Protein AF-A0A7C5H8F4-F1 (afdb_monomer_lite)

Secondary structure (DSSP, 8-state):
--THHHHS--TTSHHHHHHHHTT-EEGGG-SSS--TT-EE--

Sequence (42 aa):
DSAAQRAVIVKDDAIVKLFKSHGWRWGGEFRCCKDYQHFDKK

Foldseek 3Di:
DPCVVVVFQDCPDPVNVVLVVVVKDAQCPDPPDRDRVDIDHD

pLDDT: mean 89.99, std 13.62, range [52.03, 98.19]

Radius of gyration: 10.79 Å; chains: 1; bounding box: 20×21×35 Å

Structure (mmCIF, N/CA/C/O backbone):
data_AF-A0A7C5H8F4-F1
#
_entry.id   AF-A0A7C5H8F4-F1
#
loop_
_atom_site.group_PDB
_atom_site.id
_atom_site.type_symbol
_atom_site.label_atom_id
_atom_site.label_alt_id
_atom_site.label_comp_id
_atom_site.label_asym_id
_atom_site.label_entity_id
_atom_site.label_seq_id
_atom_site.pdbx_PDB_ins_code
_atom_site.Cartn_x
_atom_site.Cartn_y
_atom_site.Cartn_z
_atom_site.occupancy
_atom_site.B_iso_or_equiv
_atom_site.auth_seq_id
_atom_site.auth_comp_id
_atom_site.auth_asym_id
_atom_site.auth_atom_id
_atom_site.pdbx_PDB_model_num
ATOM 1 N N . ASP A 1 1 ? 0.482 -7.567 -22.072 1.00 52.03 1 ASP A N 1
ATOM 2 C CA . ASP A 1 1 ? 0.874 -8.047 -20.730 1.00 52.03 1 ASP A CA 1
ATOM 3 C C . ASP A 1 1 ? 2.328 -7.751 -20.400 1.00 52.03 1 ASP A C 1
ATOM 5 O O . ASP A 1 1 ? 3.212 -8.437 -20.896 1.00 52.03 1 ASP A O 1
ATOM 9 N N . SER A 1 2 ? 2.597 -6.746 -19.565 1.00 52.91 2 SER A N 1
ATOM 10 C CA . SER A 1 2 ? 3.913 -6.576 -18.943 1.00 52.91 2 SER A CA 1
ATOM 11 C C . SER A 1 2 ? 3.852 -7.137 -17.522 1.00 52.91 2 SER A C 1
ATOM 13 O O . SER A 1 2 ? 3.063 -6.693 -16.690 1.00 52.91 2 SER A O 1
ATOM 15 N N . ALA A 1 3 ? 4.682 -8.138 -17.230 1.00 57.81 3 ALA A N 1
ATOM 16 C CA . ALA A 1 3 ? 4.769 -8.774 -15.912 1.00 57.81 3 ALA A CA 1
ATOM 17 C C . ALA A 1 3 ? 5.016 -7.771 -14.761 1.00 57.81 3 ALA A C 1
ATOM 19 O O . ALA A 1 3 ? 4.663 -8.045 -13.617 1.00 57.81 3 ALA A O 1
ATOM 20 N N . ALA A 1 4 ? 5.537 -6.580 -15.079 1.00 56.88 4 ALA A N 1
ATOM 21 C CA . ALA A 1 4 ? 5.741 -5.472 -14.150 1.00 56.88 4 ALA A CA 1
ATOM 22 C C . ALA A 1 4 ? 4.459 -5.010 -13.429 1.00 56.88 4 ALA A C 1
ATOM 24 O O . ALA A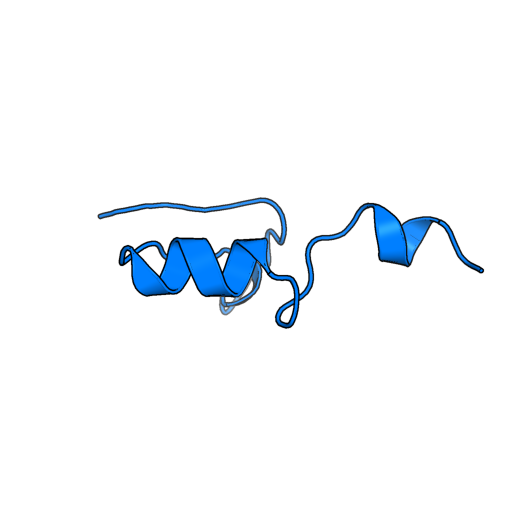 1 4 ? 4.541 -4.645 -12.262 1.00 56.88 4 ALA A O 1
ATOM 25 N N . GLN A 1 5 ? 3.277 -5.072 -14.060 1.00 59.78 5 GLN A N 1
ATOM 26 C CA . GLN A 1 5 ? 2.025 -4.717 -13.370 1.00 59.78 5 GLN A CA 1
ATOM 27 C C . GLN A 1 5 ? 1.577 -5.771 -12.350 1.00 59.78 5 GLN A C 1
ATOM 29 O O . GLN A 1 5 ? 0.831 -5.437 -11.442 1.00 59.78 5 GLN A O 1
ATOM 34 N N . ARG A 1 6 ? 2.020 -7.033 -12.469 1.00 70.75 6 ARG A N 1
ATOM 35 C CA . ARG A 1 6 ? 1.579 -8.112 -11.564 1.00 70.75 6 ARG A CA 1
ATOM 36 C C . ARG A 1 6 ? 2.424 -8.232 -10.296 1.00 70.75 6 ARG A C 1
ATOM 38 O O . ARG A 1 6 ? 1.963 -8.818 -9.327 1.00 70.75 6 ARG A O 1
ATOM 45 N N . ALA A 1 7 ? 3.660 -7.733 -10.315 1.00 86.69 7 ALA A N 1
ATOM 46 C CA . ALA A 1 7 ? 4.587 -7.827 -9.183 1.00 86.69 7 ALA A CA 1
ATOM 47 C C . ALA A 1 7 ? 4.624 -6.557 -8.314 1.00 86.69 7 ALA A C 1
ATOM 49 O O . ALA A 1 7 ? 5.230 -6.557 -7.243 1.00 86.69 7 ALA A O 1
ATOM 50 N N . VAL A 1 8 ? 4.000 -5.469 -8.768 1.00 92.75 8 VAL A N 1
ATOM 51 C CA . VAL A 1 8 ? 3.920 -4.205 -8.033 1.00 92.75 8 VAL A CA 1
ATOM 52 C C . VAL A 1 8 ? 2.550 -4.108 -7.389 1.00 92.75 8 VAL A C 1
ATOM 54 O O . VAL A 1 8 ? 1.545 -4.157 -8.090 1.00 92.75 8 VAL A O 1
ATOM 57 N N . ILE A 1 9 ? 2.522 -3.928 -6.069 1.00 94.81 9 ILE A N 1
ATOM 58 C CA . ILE A 1 9 ? 1.277 -3.622 -5.369 1.00 94.81 9 ILE A CA 1
ATOM 59 C C . ILE A 1 9 ? 0.821 -2.226 -5.795 1.00 94.81 9 ILE A C 1
ATOM 61 O O . ILE A 1 9 ? 1.582 -1.258 -5.722 1.00 94.81 9 ILE A O 1
ATOM 65 N N . VAL A 1 10 ? -0.422 -2.104 -6.238 1.00 94.12 10 VAL A N 1
ATOM 66 C CA . VAL A 1 10 ? -1.025 -0.832 -6.639 1.00 94.12 10 VAL A CA 1
ATOM 67 C C . VAL A 1 10 ? -2.181 -0.463 -5.720 1.00 94.12 10 VAL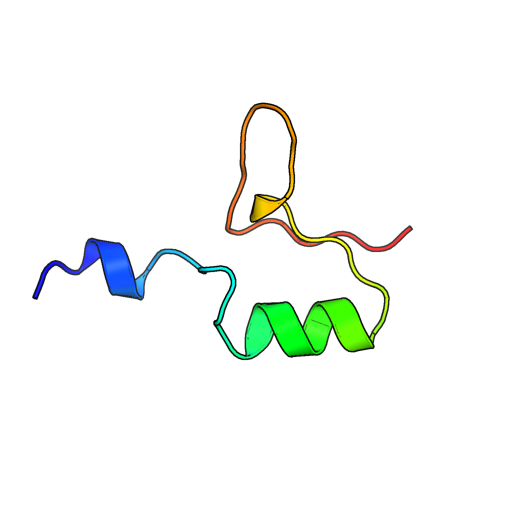 A C 1
ATOM 69 O O . VAL A 1 10 ? -2.735 -1.286 -4.999 1.00 94.12 10 VAL A O 1
ATOM 72 N N . LYS A 1 11 ? -2.557 0.819 -5.740 1.00 93.69 11 LYS A N 1
ATOM 73 C CA . LYS A 1 11 ? -3.518 1.417 -4.801 1.00 93.69 11 LYS A CA 1
ATOM 74 C C . LYS A 1 11 ? -4.852 0.662 -4.709 1.00 93.69 11 LYS A C 1
ATOM 76 O O . LYS A 1 11 ? -5.462 0.642 -3.642 1.00 93.69 11 LYS A O 1
ATOM 81 N N . ASP A 1 12 ? -5.304 0.080 -5.816 1.00 93.06 12 ASP A N 1
ATOM 82 C CA . ASP A 1 12 ? -6.607 -0.578 -5.902 1.00 93.06 12 ASP A CA 1
ATOM 83 C C . ASP A 1 12 ? -6.584 -2.069 -5.551 1.00 93.06 12 ASP A C 1
ATOM 85 O O . ASP A 1 12 ? -7.660 -2.680 -5.469 1.00 93.06 12 ASP A O 1
ATOM 89 N N . ASP A 1 13 ? -5.406 -2.630 -5.267 1.00 94.19 13 ASP A N 1
ATOM 90 C CA . ASP A 1 13 ? -5.266 -4.022 -4.859 1.00 94.19 13 ASP A CA 1
ATOM 91 C C . ASP A 1 13 ? -5.993 -4.296 -3.543 1.00 94.19 13 ASP A C 1
ATOM 93 O O . ASP A 1 13 ? -6.025 -3.481 -2.612 1.00 94.19 13 ASP A O 1
ATOM 97 N N . ALA A 1 14 ? -6.556 -5.501 -3.444 1.00 96.44 14 ALA A N 1
ATOM 98 C CA . ALA A 1 14 ? -7.288 -5.943 -2.262 1.00 96.44 14 ALA A CA 1
ATOM 99 C C . ALA A 1 14 ? -6.433 -5.858 -0.984 1.00 96.44 14 ALA A C 1
ATOM 101 O O . ALA A 1 14 ? -6.948 -5.486 0.070 1.00 96.44 14 ALA A O 1
ATOM 102 N N . ILE A 1 15 ? -5.125 -6.128 -1.086 1.00 96.31 15 ILE A N 1
ATOM 103 C CA . ILE A 1 15 ? -4.193 -6.060 0.046 1.00 96.31 15 ILE A CA 1
ATOM 104 C C . ILE A 1 15 ? -4.065 -4.638 0.608 1.00 96.31 15 ILE A C 1
ATOM 106 O O . ILE A 1 15 ? -4.117 -4.463 1.822 1.00 96.31 15 ILE A O 1
ATOM 110 N N . VAL A 1 16 ? -4.005 -3.610 -0.248 1.00 97.00 16 VAL A N 1
ATOM 111 C CA . VAL A 1 16 ? -3.932 -2.206 0.192 1.00 97.00 16 VAL A CA 1
ATOM 112 C C . VAL A 1 16 ? -5.195 -1.832 0.960 1.00 97.00 16 VAL A C 1
ATOM 114 O O . VAL A 1 16 ? -5.118 -1.255 2.045 1.00 97.00 16 VAL A O 1
ATOM 117 N N . LYS A 1 17 ? -6.367 -2.204 0.434 1.00 97.62 17 LYS A N 1
ATOM 118 C CA . LYS A 1 17 ? -7.663 -1.932 1.074 1.00 97.62 17 LYS A CA 1
ATOM 119 C C . LYS A 1 17 ? -7.781 -2.633 2.432 1.00 97.62 17 LYS A C 1
ATOM 121 O O . LYS A 1 17 ?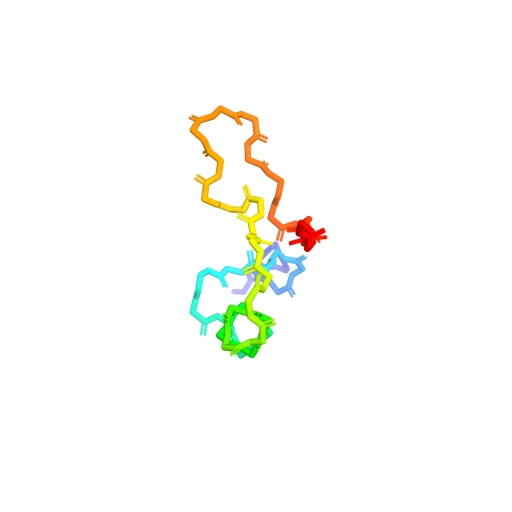 -8.168 -1.989 3.405 1.00 97.62 17 LYS A O 1
ATOM 126 N N . LEU A 1 18 ? -7.390 -3.906 2.504 1.00 98.19 18 LEU A N 1
ATOM 127 C CA . LEU A 1 18 ? -7.441 -4.718 3.722 1.00 98.19 18 LEU A CA 1
ATOM 128 C C . LEU A 1 18 ? -6.513 -4.179 4.819 1.00 98.19 18 LEU A C 1
ATOM 130 O O . LEU A 1 18 ? -6.921 -3.996 5.964 1.00 98.19 18 LEU A O 1
ATOM 134 N N . PHE A 1 19 ? -5.257 -3.887 4.488 1.00 97.88 19 PHE A N 1
ATOM 135 C CA . PHE A 1 19 ? -4.303 -3.386 5.477 1.00 97.88 19 PHE A CA 1
ATOM 136 C C . PHE A 1 19 ? -4.730 -2.010 6.002 1.00 97.88 19 PHE A C 1
ATOM 138 O O . PHE A 1 19 ? -4.750 -1.787 7.217 1.00 97.88 19 PHE A O 1
ATOM 145 N N . LYS A 1 20 ? -5.189 -1.118 5.115 1.00 96.88 20 LYS A N 1
ATOM 146 C CA . LYS A 1 20 ? -5.730 0.186 5.518 1.00 96.88 20 LYS A CA 1
ATOM 147 C C . LYS A 1 20 ? -6.966 0.065 6.411 1.00 96.88 20 LYS A C 1
ATOM 1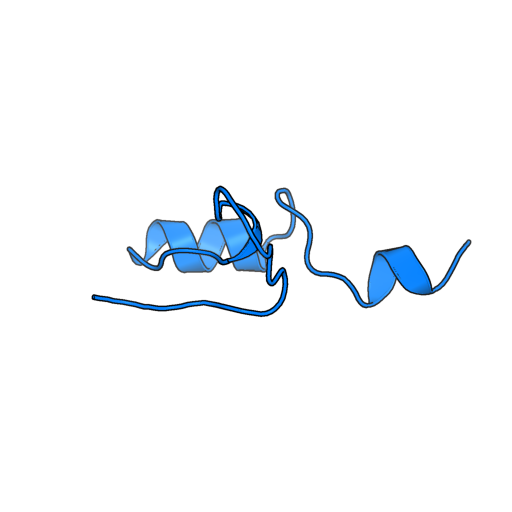49 O O . LYS A 1 20 ? -7.063 0.819 7.377 1.00 96.88 20 LYS A O 1
ATOM 154 N N . SER A 1 21 ? -7.875 -0.890 6.170 1.00 97.75 21 SER A N 1
ATOM 155 C CA . SER A 1 21 ? -9.028 -1.104 7.066 1.00 97.75 21 SER A CA 1
ATOM 156 C C . SER A 1 21 ? -8.625 -1.570 8.469 1.00 97.75 21 SER A C 1
ATOM 158 O O . SER A 1 21 ? -9.358 -1.336 9.423 1.00 97.75 21 SER A O 1
ATOM 160 N N . HIS A 1 22 ? -7.441 -2.172 8.619 1.00 97.12 22 HIS A N 1
ATOM 161 C CA . HIS A 1 22 ? -6.853 -2.542 9.912 1.00 97.12 22 HIS A CA 1
ATOM 162 C C . HIS A 1 22 ? -5.922 -1.467 10.509 1.00 97.12 22 HIS A C 1
ATOM 164 O O . HIS A 1 22 ? -5.202 -1.738 11.476 1.00 97.12 22 HIS A O 1
ATOM 170 N N . GLY A 1 23 ? -5.934 -0.251 9.952 1.00 96.88 23 GLY A N 1
ATOM 171 C CA . GLY A 1 23 ? -5.175 0.895 10.455 1.00 96.88 23 GLY A CA 1
ATOM 172 C C . GLY A 1 23 ? -3.696 0.911 10.061 1.00 96.88 23 GLY A C 1
ATOM 173 O O . GLY A 1 23 ? -2.924 1.664 10.651 1.00 96.88 23 GLY A O 1
ATOM 174 N N . TRP A 1 24 ? -3.286 0.095 9.090 1.00 97.94 24 TRP A N 1
ATOM 175 C CA . TRP A 1 24 ? -1.935 0.157 8.535 1.00 97.94 24 TRP A CA 1
ATOM 176 C C . TRP A 1 24 ? -1.797 1.315 7.543 1.00 97.94 24 TRP A C 1
ATOM 178 O O . TRP A 1 24 ? -2.754 1.714 6.873 1.00 97.94 24 TRP A O 1
ATOM 188 N N . ARG A 1 25 ? -0.575 1.827 7.421 1.00 97.38 25 ARG A N 1
ATOM 189 C CA . ARG A 1 25 ? -0.146 2.772 6.389 1.00 97.38 25 ARG A CA 1
ATOM 190 C C . ARG A 1 25 ? 0.554 2.006 5.266 1.00 97.38 25 ARG A C 1
ATOM 192 O O . ARG A 1 25 ? 1.100 0.930 5.496 1.00 97.38 25 ARG A O 1
ATOM 199 N N . TRP A 1 26 ? 0.520 2.555 4.055 1.00 97.88 26 TRP A N 1
ATOM 200 C CA . TRP A 1 26 ? 1.094 1.929 2.863 1.00 97.88 26 TRP A CA 1
ATOM 201 C C . TRP A 1 26 ? 2.112 2.853 2.193 1.00 97.88 26 TRP A C 1
ATOM 203 O O . TRP A 1 26 ? 1.834 4.034 1.969 1.00 97.88 26 TRP A O 1
ATOM 213 N N . GLY A 1 27 ? 3.278 2.318 1.832 1.00 97.44 27 GLY A N 1
ATOM 214 C CA . GLY A 1 27 ? 4.396 3.088 1.281 1.00 97.44 27 GLY A CA 1
ATOM 215 C C . GLY A 1 27 ? 4.158 3.666 -0.117 1.00 97.44 27 GLY A C 1
ATOM 216 O O . GLY A 1 27 ? 4.840 4.610 -0.522 1.00 97.44 27 GLY A O 1
ATOM 217 N N . GLY A 1 28 ? 3.124 3.207 -0.829 1.00 96.44 28 GLY A N 1
ATOM 218 C CA . GLY A 1 28 ? 2.659 3.849 -2.064 1.00 96.44 28 GLY A CA 1
ATOM 219 C C . GLY A 1 28 ? 2.102 5.270 -1.860 1.00 96.44 28 GLY A C 1
ATOM 220 O O . GLY A 1 28 ? 2.024 6.046 -2.820 1.00 96.44 28 GLY A O 1
ATOM 221 N N . GLU A 1 29 ? 1.754 5.638 -0.620 1.00 96.06 29 GLU A N 1
ATOM 222 C CA . GLU A 1 29 ? 1.284 6.979 -0.234 1.00 96.06 29 GLU A CA 1
ATOM 223 C C . GLU A 1 29 ? 2.406 7.896 0.282 1.00 96.06 29 GLU A C 1
ATOM 225 O O . GLU A 1 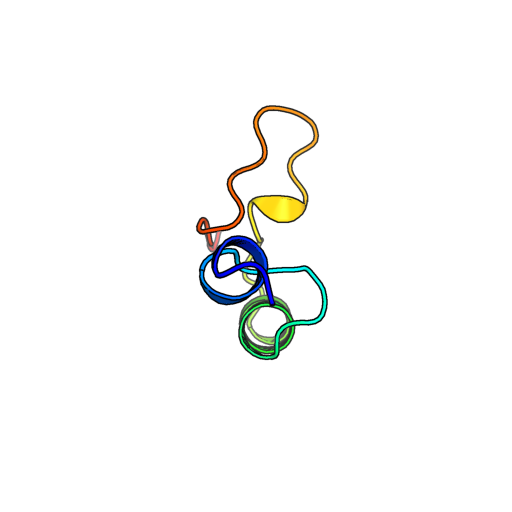29 ? 2.149 9.056 0.619 1.00 96.06 29 GLU A O 1
ATOM 230 N N . PHE A 1 30 ? 3.659 7.427 0.323 1.00 95.81 30 PHE A N 1
ATOM 231 C CA . PHE A 1 30 ? 4.785 8.276 0.707 1.00 95.81 30 PHE A CA 1
ATOM 232 C C . PHE A 1 30 ? 4.945 9.457 -0.263 1.00 95.81 30 PHE A C 1
ATOM 234 O O . PHE A 1 30 ? 4.769 9.333 -1.480 1.00 95.81 30 PHE A O 1
ATOM 241 N N . ARG A 1 31 ? 5.277 10.634 0.288 1.00 95.75 31 ARG A N 1
ATOM 242 C CA . ARG A 1 31 ? 5.467 11.870 -0.496 1.00 95.75 31 ARG A CA 1
ATOM 243 C C . ARG A 1 31 ? 6.747 11.835 -1.335 1.00 95.75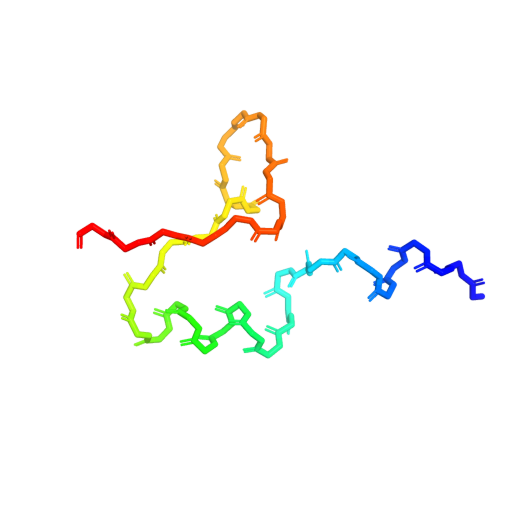 31 ARG A C 1
ATOM 245 O O . ARG A 1 31 ? 6.772 12.390 -2.427 1.00 95.75 31 ARG A O 1
ATOM 252 N N . CYS A 1 32 ? 7.784 11.179 -0.828 1.00 95.06 32 CYS A N 1
ATOM 253 C CA . CYS A 1 32 ? 9.051 10.915 -1.503 1.00 95.06 32 CYS A CA 1
ATOM 254 C C . CYS A 1 32 ? 9.407 9.432 -1.335 1.00 95.06 32 CYS A C 1
ATOM 256 O O . CYS A 1 32 ? 8.932 8.797 -0.398 1.00 95.06 32 CYS A O 1
ATOM 258 N N . CYS A 1 33 ? 10.223 8.888 -2.245 1.00 93.94 33 CYS A N 1
ATOM 259 C CA . CYS A 1 33 ? 10.740 7.515 -2.162 1.00 93.94 33 CYS A CA 1
ATOM 260 C C . CYS A 1 33 ? 9.643 6.457 -1.935 1.00 93.94 33 CYS A C 1
ATOM 262 O O . CYS A 1 33 ? 9.687 5.708 -0.963 1.00 93.94 33 CYS A O 1
ATOM 264 N N . LYS A 1 34 ? 8.631 6.426 -2.815 1.00 94.69 34 LYS A N 1
ATOM 265 C CA . LYS A 1 34 ? 7.524 5.466 -2.713 1.00 94.69 34 LYS A CA 1
ATOM 266 C C . LYS A 1 34 ? 8.037 4.033 -2.718 1.00 94.69 34 LYS A C 1
ATOM 268 O O . LYS A 1 34 ? 8.707 3.623 -3.664 1.00 94.69 34 LYS A O 1
ATOM 273 N N . ASP A 1 35 ? 7.630 3.286 -1.703 1.00 96.19 35 ASP A N 1
ATOM 274 C CA . ASP A 1 35 ? 7.862 1.854 -1.599 1.00 96.19 35 ASP A CA 1
ATOM 275 C C . ASP A 1 35 ? 6.511 1.143 -1.608 1.00 96.19 35 ASP A C 1
ATOM 277 O O . ASP A 1 35 ? 5.798 1.065 -0.609 1.00 96.19 35 ASP A O 1
ATOM 281 N N . TYR A 1 36 ? 6.130 0.657 -2.782 1.00 95.56 36 TYR A N 1
ATOM 282 C CA . TYR A 1 36 ? 4.835 0.022 -2.990 1.00 95.56 36 TYR A CA 1
ATOM 283 C C . TYR A 1 36 ? 4.686 -1.304 -2.232 1.00 95.56 36 TYR A C 1
ATOM 285 O O . TYR A 1 36 ? 3.561 -1.746 -2.026 1.00 95.56 36 TYR A O 1
ATOM 293 N N . GLN A 1 37 ? 5.778 -1.932 -1.790 1.00 96.06 37 GLN A N 1
ATOM 294 C CA . GLN A 1 37 ? 5.718 -3.191 -1.040 1.00 96.06 37 GLN A CA 1
ATOM 295 C C . GLN A 1 37 ? 5.628 -2.963 0.476 1.00 96.06 37 GLN A C 1
ATOM 297 O O . GLN A 1 37 ? 5.339 -3.888 1.233 1.00 96.06 37 GLN A O 1
ATOM 302 N N . HIS A 1 38 ? 5.855 -1.730 0.929 1.00 97.25 38 HIS A N 1
ATOM 303 C CA . HIS A 1 38 ? 5.943 -1.406 2.343 1.00 97.25 38 HIS A CA 1
ATOM 304 C C . HIS A 1 38 ? 4.571 -1.195 2.990 1.00 97.25 38 HIS A C 1
ATOM 306 O O . HIS A 1 38 ? 3.769 -0.377 2.533 1.00 97.25 38 HIS A O 1
ATOM 312 N N . PHE A 1 39 ? 4.349 -1.863 4.121 1.00 97.81 39 PHE A N 1
ATOM 313 C CA . PHE A 1 39 ? 3.250 -1.593 5.041 1.00 97.81 39 PHE A CA 1
ATOM 314 C C . PHE A 1 39 ? 3.791 -1.463 6.458 1.00 97.81 39 PHE A C 1
ATOM 316 O O . PHE A 1 39 ? 4.598 -2.283 6.896 1.00 97.81 39 PHE A O 1
ATOM 323 N N . ASP A 1 40 ? 3.295 -0.475 7.191 1.00 97.38 40 ASP A N 1
ATOM 324 C CA . ASP A 1 40 ? 3.663 -0.267 8.585 1.00 97.38 40 ASP A CA 1
ATOM 325 C C . ASP A 1 40 ? 2.445 0.086 9.442 1.00 97.38 40 ASP A C 1
ATOM 327 O O . ASP A 1 40 ? 1.470 0.687 8.978 1.00 97.38 40 ASP A O 1
ATOM 331 N N . LYS A 1 41 ? 2.498 -0.306 10.712 1.00 93.81 41 LYS A N 1
ATOM 332 C CA . LYS A 1 41 ? 1.506 0.046 11.723 1.00 93.81 41 LYS A CA 1
ATOM 333 C C . LYS A 1 41 ? 2.221 0.829 12.814 1.00 93.81 41 LYS A C 1
ATOM 335 O O . LYS A 1 41 ? 3.284 0.405 13.263 1.00 93.81 41 LYS A O 1
ATOM 340 N N . LYS A 1 42 ? 1.662 1.981 13.181 1.00 75.69 42 LYS A N 1
ATOM 341 C CA . LYS A 1 42 ? 2.134 2.736 14.345 1.00 75.69 42 LYS A CA 1
ATOM 342 C C . LYS A 1 42 ? 1.865 1.977 15.636 1.00 75.69 42 LYS A C 1
ATOM 344 O O . LYS A 1 42 ? 0.841 1.255 15.678 1.00 75.69 42 LYS A O 1
#